Protein AF-A0A7S3IZ67-F1 (afdb_monomer_lite)

pLDDT: mean 87.19, std 11.13, range [41.91, 97.25]

Organism: NCBI:txid197538

Secondary structure (DSSP, 8-state):
---GGG----EEEEEEEEEETTEEEEEEEEEE-HHHHHHHHHHHHHHHHHHHHHIIIIITHHHHHHHHHHHHHHHHHHHHHHHHHHHHHTTSS-HHHHHHHHHHHHHHHHHHHS--

Radius of gyration: 34.88 Å; chains: 1; bounding box: 70×28×94 Å

InterPro domains:
  IPR003661 Signal transduction histidine kinase, dimerisation/phosphoacceptor domain [cd00082] (46-102)
  IPR036097 Signal transduction histidine kinase, dimerisation/phosphoacceptor domain superfamily [SSF47384] (39-71)

Foldseek 3Di:
DDDPVPQDWDWDWDWDWDQDPNDTDIDIDIGTCSVVVVVVVVVVVVVVVVVVCCCVVPVVVVVVVLVVVLVVVVVVLVVVLVVLVVCVVVVVDDPVVSVVVVVVSVVVNVVSVPPD

Sequence (116 aa):
MTDPSSLERYVRVEAKELKYLEQKRLMLQVIDVSDSIRYDESKEQNQMLSILNATVSHELRNPLNAITGQNVQKEGLYGKIQKLLAKLEAGESTVSEMVEAMKGLMGRLEESLKIQ

Structure (mmCIF, N/CA/C/O backbone):
data_AF-A0A7S3IZ67-F1
#
_entry.id   AF-A0A7S3IZ67-F1
#
loop_
_atom_site.group_PDB
_atom_site.id
_atom_site.type_symbol
_atom_site.label_atom_id
_atom_site.label_alt_id
_atom_site.label_comp_id
_atom_site.label_asym_id
_atom_site.label_entity_id
_atom_site.label_seq_id
_atom_site.pdbx_PDB_ins_code
_atom_site.Cartn_x
_atom_site.Cartn_y
_atom_site.Cartn_z
_atom_site.occupancy
_atom_site.B_iso_or_equiv
_atom_site.auth_seq_id
_atom_site.auth_comp_id
_atom_site.auth_asym_id
_atom_site.auth_atom_id
_atom_site.pdbx_PDB_model_num
ATOM 1 N N . MET A 1 1 ? -20.519 -17.759 2.910 1.00 41.91 1 MET A N 1
ATOM 2 C CA . MET A 1 1 ? -21.795 -17.669 3.648 1.00 41.91 1 MET A CA 1
ATOM 3 C C . MET A 1 1 ? -21.558 -18.275 5.014 1.00 41.91 1 MET A C 1
ATOM 5 O O . MET A 1 1 ? -21.478 -19.489 5.115 1.00 41.91 1 MET A O 1
ATOM 9 N N . THR A 1 2 ? -21.302 -17.442 6.016 1.00 49.97 2 THR A N 1
ATOM 10 C CA . THR A 1 2 ? -21.210 -17.861 7.418 1.00 49.97 2 THR A CA 1
ATOM 11 C C . THR A 1 2 ? -22.619 -18.095 7.957 1.00 49.97 2 THR A C 1
ATOM 13 O O . THR A 1 2 ? -23.539 -17.337 7.651 1.00 49.97 2 THR A O 1
ATOM 16 N N . ASP A 1 3 ? -22.788 -19.198 8.677 1.00 54.62 3 ASP A N 1
ATOM 17 C CA . ASP A 1 3 ? -24.041 -19.636 9.285 1.00 54.62 3 ASP A CA 1
ATOM 18 C C . ASP A 1 3 ? -24.579 -18.580 10.281 1.00 54.62 3 ASP A C 1
ATOM 20 O O . ASP A 1 3 ? -23.849 -18.194 11.196 1.00 54.62 3 ASP A O 1
ATOM 24 N N . PRO A 1 4 ? -25.832 -18.094 10.156 1.00 55.28 4 PRO A N 1
ATOM 25 C CA . PRO A 1 4 ? -26.403 -17.117 11.087 1.00 55.28 4 PRO A CA 1
ATOM 26 C C . PRO A 1 4 ? -26.457 -17.599 12.549 1.00 55.28 4 PRO A C 1
ATOM 28 O O . PRO A 1 4 ? -26.551 -16.766 13.452 1.00 55.28 4 PRO A O 1
ATOM 31 N N . SER A 1 5 ? -26.392 -18.916 12.801 1.00 56.31 5 SER A N 1
ATOM 32 C CA . SER A 1 5 ? -26.379 -19.493 14.157 1.00 56.31 5 SER A CA 1
ATOM 33 C C . SER A 1 5 ? -25.044 -19.389 14.902 1.00 56.31 5 SER A C 1
ATOM 35 O O . SER A 1 5 ? -25.015 -19.692 16.093 1.00 56.31 5 SER A O 1
ATOM 37 N N . SER A 1 6 ? -23.954 -18.944 14.265 1.00 62.66 6 SER A N 1
ATOM 38 C CA . SER A 1 6 ? -22.618 -18.893 14.886 1.00 62.66 6 SER A CA 1
ATOM 39 C C . SER A 1 6 ? -22.200 -17.501 15.369 1.00 62.66 6 SER A C 1
ATOM 41 O O . SER A 1 6 ? -21.006 -17.239 15.512 1.00 62.66 6 SER A O 1
ATOM 43 N N . LEU A 1 7 ? -23.144 -16.574 15.559 1.00 72.12 7 LEU A N 1
ATOM 44 C CA . LEU A 1 7 ? -22.794 -15.225 15.995 1.00 72.12 7 LEU A CA 1
ATOM 45 C C . LEU A 1 7 ? -22.346 -15.222 17.458 1.00 72.12 7 LEU A C 1
ATOM 47 O O . LEU A 1 7 ? -23.148 -15.457 18.365 1.00 72.12 7 LEU A O 1
ATOM 51 N N . GLU A 1 8 ? -21.066 -14.919 17.667 1.00 82.75 8 GLU A N 1
ATOM 52 C CA . GLU A 1 8 ? -20.505 -14.717 18.996 1.00 82.75 8 GLU A CA 1
ATOM 53 C C . GLU A 1 8 ? -21.273 -13.607 19.723 1.00 82.75 8 GLU A C 1
ATOM 55 O O . GLU A 1 8 ? -21.601 -12.559 19.155 1.00 82.75 8 GLU A O 1
ATOM 60 N N . ARG A 1 9 ? -21.617 -13.871 20.986 1.00 91.12 9 ARG A N 1
ATOM 61 C CA . ARG A 1 9 ? -22.279 -12.906 21.860 1.00 91.12 9 ARG A CA 1
ATOM 62 C C . ARG A 1 9 ? -21.353 -12.526 22.986 1.00 91.12 9 ARG A C 1
ATOM 64 O O . ARG A 1 9 ? -20.722 -13.383 23.601 1.00 91.12 9 ARG A O 1
ATOM 71 N N . TYR A 1 10 ? -21.356 -11.242 23.295 1.00 93.94 10 TYR A N 1
ATOM 72 C CA . TYR A 1 10 ? -20.487 -10.670 24.297 1.00 93.94 10 TYR A CA 1
ATOM 73 C C . TYR A 1 10 ? -21.313 -9.992 25.370 1.00 93.94 10 TYR A C 1
ATOM 75 O O . TYR A 1 10 ? -22.238 -9.220 25.107 1.00 93.94 10 TYR A O 1
ATOM 83 N N . VAL A 1 11 ? -20.940 -10.275 26.607 1.00 96.50 11 VAL A N 1
ATOM 84 C CA . VAL A 1 11 ? -21.589 -9.720 27.780 1.00 96.50 11 VAL A CA 1
ATOM 85 C C . VAL A 1 11 ? -20.518 -9.125 28.666 1.00 96.50 11 VAL A C 1
ATOM 87 O O . VAL A 1 11 ? -19.511 -9.763 28.968 1.00 96.50 11 VAL A O 1
ATOM 90 N N . ARG A 1 12 ? -20.756 -7.898 29.110 1.00 96.12 12 ARG A N 1
ATOM 91 C CA . ARG A 1 12 ? -19.940 -7.248 30.121 1.00 96.12 12 ARG A CA 1
ATOM 92 C C . ARG A 1 12 ? -20.619 -7.420 31.470 1.00 96.12 12 ARG A C 1
ATOM 94 O O . ARG A 1 12 ? -21.783 -7.054 31.640 1.00 96.12 12 ARG A O 1
ATOM 101 N N . VAL A 1 13 ? -19.878 -7.980 32.420 1.00 96.31 13 VAL A N 1
ATOM 102 C CA . VAL A 1 13 ? -20.329 -8.149 33.801 1.00 96.31 13 VAL A CA 1
ATOM 103 C C . VAL A 1 13 ? -19.643 -7.095 34.657 1.00 96.31 13 VAL A C 1
ATOM 105 O O . VAL A 1 13 ? -18.418 -7.021 34.690 1.00 96.31 13 VAL A O 1
ATOM 108 N N . GLU A 1 14 ? -20.432 -6.273 35.342 1.00 96.31 14 GLU A N 1
ATOM 109 C CA . GLU A 1 14 ? -19.933 -5.211 36.217 1.00 96.31 14 GLU A CA 1
ATOM 110 C C . GLU A 1 14 ? -20.498 -5.385 37.626 1.00 96.31 14 GLU A C 1
ATOM 112 O O . GLU A 1 14 ? -21.687 -5.644 37.805 1.00 96.31 14 GLU A O 1
ATOM 117 N N . ALA A 1 15 ? -19.656 -5.202 38.640 1.00 94.81 15 ALA A N 1
ATOM 118 C CA . ALA A 1 15 ? -20.079 -5.136 40.031 1.00 94.81 15 ALA A CA 1
ATOM 119 C C . ALA A 1 15 ? -19.948 -3.690 40.522 1.00 94.81 15 ALA A C 1
ATOM 121 O O . ALA A 1 15 ? -18.872 -3.100 40.434 1.00 94.81 15 ALA A O 1
ATOM 122 N N . LYS A 1 16 ? -21.038 -3.107 41.027 1.00 94.25 16 LYS A N 1
ATOM 123 C CA . LYS A 1 16 ? -21.076 -1.724 41.522 1.00 94.25 16 LYS A CA 1
ATOM 124 C C . LYS A 1 16 ? -21.621 -1.678 42.939 1.00 94.25 16 LYS A C 1
ATOM 126 O O . LYS A 1 16 ? -22.634 -2.304 43.242 1.00 94.25 16 LYS A O 1
ATOM 131 N N . GLU A 1 17 ? -20.969 -0.915 43.806 1.00 93.06 17 GLU A N 1
ATOM 132 C CA . GLU A 1 17 ? -21.524 -0.598 45.120 1.00 93.06 17 GLU A CA 1
ATOM 133 C C . GLU A 1 17 ? -22.557 0.524 44.962 1.00 93.06 17 GLU A C 1
ATOM 135 O O . GLU A 1 17 ? -22.266 1.585 44.412 1.00 93.06 17 GLU A O 1
ATOM 140 N N . LEU A 1 18 ? -23.774 0.288 45.441 1.00 91.19 18 LEU A N 1
ATOM 141 C CA . LEU A 1 18 ? -24.844 1.273 45.478 1.00 91.19 18 LEU A CA 1
ATOM 142 C C . LEU A 1 18 ? -25.211 1.584 46.921 1.00 91.19 18 LEU A C 1
ATOM 144 O O . LEU A 1 18 ? -25.387 0.684 47.742 1.00 91.19 18 LEU A O 1
ATOM 148 N N . LYS A 1 19 ? -25.388 2.871 47.217 1.00 88.69 19 LYS A N 1
ATOM 149 C CA . LYS A 1 19 ? -26.044 3.308 48.448 1.00 88.69 19 LYS A CA 1
ATOM 150 C C . LYS A 1 19 ? -27.540 3.419 48.191 1.00 88.69 19 LYS A C 1
ATOM 152 O O . LYS A 1 19 ? -27.969 4.254 47.401 1.00 88.69 19 LYS A O 1
ATOM 157 N N . TYR A 1 20 ? -28.326 2.596 48.874 1.00 81.50 20 TYR A N 1
ATOM 158 C CA . TYR A 1 20 ? -29.783 2.683 48.878 1.00 81.50 20 TYR A CA 1
ATOM 159 C C . TYR A 1 20 ? -30.254 2.779 50.327 1.00 81.50 20 TYR A C 1
ATOM 161 O O . TYR A 1 20 ? -29.978 1.874 51.111 1.00 81.50 20 TYR A O 1
ATOM 169 N N . LEU A 1 21 ? -30.928 3.880 50.682 1.00 80.31 21 LEU A N 1
ATOM 170 C CA . LEU A 1 21 ? -31.392 4.158 52.051 1.00 80.31 21 LEU A CA 1
ATOM 171 C C . LEU A 1 21 ? -30.270 4.014 53.102 1.00 80.31 21 LEU A C 1
ATOM 173 O O . LEU A 1 21 ? -30.399 3.262 54.061 1.00 80.31 21 LEU A O 1
ATOM 177 N N . GLU A 1 22 ? -29.131 4.674 52.866 1.00 84.44 22 GLU A N 1
ATOM 178 C CA . GLU A 1 22 ? -27.910 4.629 53.702 1.00 84.44 22 GLU A CA 1
ATOM 179 C C . GLU A 1 22 ? -27.233 3.252 53.861 1.00 84.44 22 GLU A C 1
ATOM 181 O O . GLU A 1 22 ? -26.141 3.158 54.420 1.00 84.44 22 GLU A O 1
ATOM 186 N N . GLN A 1 23 ? -27.796 2.190 53.283 1.00 86.38 23 GLN A N 1
ATOM 187 C CA . GLN A 1 23 ? -27.190 0.862 53.250 1.00 86.38 23 GLN A CA 1
ATOM 188 C C . GLN A 1 23 ? -26.349 0.674 51.985 1.00 86.38 23 GLN A C 1
ATOM 190 O O . GLN A 1 23 ? -26.784 0.991 50.874 1.00 86.38 23 GLN A O 1
ATOM 195 N N . LYS A 1 24 ? -25.150 0.108 52.149 1.00 90.50 24 LYS A N 1
ATOM 196 C CA . LYS A 1 24 ? -24.305 -0.341 51.037 1.00 90.50 24 LYS A CA 1
ATOM 197 C C . LYS A 1 24 ? -24.843 -1.659 50.487 1.00 90.50 24 LYS A C 1
ATOM 199 O O . LYS A 1 24 ? -25.016 -2.618 51.236 1.00 90.50 24 LYS A O 1
ATOM 204 N N . ARG A 1 25 ? -25.093 -1.715 49.183 1.00 91.50 25 ARG A N 1
ATOM 205 C CA . ARG A 1 25 ? -25.519 -2.918 48.462 1.00 91.50 25 ARG A CA 1
ATOM 206 C C . ARG A 1 25 ? -24.589 -3.167 47.286 1.00 91.50 25 ARG A C 1
ATOM 208 O O . ARG A 1 25 ? -24.173 -2.226 46.620 1.00 91.50 25 ARG A O 1
ATOM 215 N N . LEU A 1 26 ? -24.293 -4.433 47.016 1.00 91.94 26 LEU A N 1
ATOM 216 C CA . LEU A 1 26 ? -23.585 -4.835 45.807 1.00 91.94 26 LEU A CA 1
ATOM 217 C C . LEU A 1 26 ? -24.610 -5.083 44.696 1.00 91.94 26 LEU A C 1
ATOM 219 O O . LEU A 1 26 ? -25.499 -5.918 44.849 1.00 91.94 26 LEU A O 1
ATOM 223 N N . MET A 1 27 ? -24.492 -4.358 43.590 1.00 93.19 27 MET A N 1
ATOM 224 C CA . MET A 1 27 ? -25.248 -4.605 42.368 1.00 93.19 27 MET A CA 1
ATOM 225 C C . MET A 1 27 ? -24.360 -5.333 41.367 1.00 93.19 27 MET A C 1
ATOM 227 O O . MET A 1 27 ? -23.287 -4.847 41.021 1.00 93.19 27 MET A O 1
ATOM 231 N N . LEU A 1 28 ? -24.849 -6.463 40.866 1.00 95.62 28 LEU A N 1
ATOM 232 C CA . LEU A 1 28 ? -24.296 -7.128 39.693 1.00 95.62 28 LEU A CA 1
ATOM 233 C C . LEU A 1 28 ? -25.096 -6.694 38.464 1.00 95.62 28 LEU A C 1
ATOM 235 O O . LEU A 1 28 ? -26.318 -6.826 38.438 1.00 95.62 28 LEU A O 1
ATOM 239 N N . GLN A 1 29 ? -24.407 -6.155 37.466 1.00 96.00 29 GLN A N 1
ATOM 240 C CA . GLN A 1 29 ? -24.967 -5.773 36.176 1.00 96.00 29 GLN A CA 1
ATOM 241 C C . GLN A 1 29 ? -24.436 -6.716 35.102 1.00 96.00 29 GLN A C 1
ATOM 243 O O . GLN A 1 29 ? -23.243 -7.006 35.049 1.00 96.00 29 GLN A O 1
ATOM 248 N N . VAL A 1 30 ? -25.336 -7.171 34.239 1.00 96.38 30 VAL A N 1
ATOM 249 C CA . VAL A 1 30 ? -25.040 -8.033 33.096 1.00 96.38 30 VAL A CA 1
ATOM 250 C C . VAL A 1 30 ? -25.556 -7.295 31.870 1.00 96.38 30 VAL A C 1
ATOM 252 O O . VAL A 1 30 ? -26.758 -7.072 31.748 1.00 96.38 30 VAL A O 1
ATOM 255 N N . ILE A 1 31 ? -24.644 -6.829 31.021 1.00 96.44 31 ILE A N 1
ATOM 256 C CA . ILE A 1 31 ? -24.952 -5.914 29.919 1.00 96.44 31 ILE A CA 1
ATOM 257 C C . ILE A 1 31 ? -24.532 -6.585 28.615 1.00 96.44 31 ILE A C 1
ATOM 259 O O . ILE A 1 31 ? -23.362 -6.935 28.461 1.00 96.44 31 ILE A O 1
ATOM 263 N N . ASP A 1 32 ? -25.464 -6.749 27.678 1.00 95.31 32 ASP A N 1
ATOM 264 C CA . ASP A 1 32 ? -25.132 -7.168 26.315 1.00 95.31 32 ASP A CA 1
ATOM 265 C C . ASP A 1 32 ? -24.369 -6.036 25.617 1.00 95.31 32 ASP A C 1
ATOM 267 O O . ASP A 1 32 ? -24.837 -4.897 25.555 1.00 95.31 32 ASP A O 1
ATOM 271 N N . VAL A 1 33 ? -23.164 -6.343 25.145 1.00 96.25 33 VAL A N 1
ATOM 272 C CA . VAL A 1 33 ? -22.274 -5.397 24.455 1.00 96.25 33 VAL A CA 1
ATOM 273 C C . VAL A 1 33 ? -21.915 -5.878 23.049 1.00 96.25 33 VAL A C 1
ATOM 275 O O . VAL A 1 33 ? -21.007 -5.336 22.421 1.00 96.25 33 VAL A O 1
ATOM 278 N N . SER A 1 34 ? -22.642 -6.872 22.533 1.00 95.12 34 SER A N 1
ATOM 279 C CA . SER A 1 34 ? -22.333 -7.528 21.261 1.00 95.12 34 SER A CA 1
ATOM 280 C C . SER A 1 34 ? -22.354 -6.558 20.080 1.00 95.12 34 SER A C 1
ATOM 282 O O . SER A 1 34 ? -21.518 -6.652 19.187 1.00 95.12 34 SER A O 1
ATOM 284 N N . ASP A 1 35 ? -23.292 -5.609 20.056 1.00 93.69 35 ASP A N 1
ATOM 285 C CA . ASP A 1 35 ? -23.371 -4.598 18.991 1.00 93.69 35 ASP A CA 1
ATOM 286 C C . ASP A 1 35 ? -22.208 -3.609 19.038 1.00 93.69 35 ASP A C 1
ATOM 288 O O . ASP A 1 35 ? -21.683 -3.237 17.993 1.00 93.69 35 ASP A O 1
ATOM 292 N N . SER A 1 36 ? -21.780 -3.217 20.243 1.00 94.88 36 SER A N 1
ATOM 293 C CA . SER A 1 36 ? -20.653 -2.297 20.414 1.00 94.88 36 SER A CA 1
ATOM 294 C C . SER A 1 36 ? -19.363 -2.923 19.901 1.00 94.88 36 SER A C 1
ATOM 296 O O . SER A 1 36 ? -18.655 -2.294 19.128 1.00 94.88 36 SER A O 1
ATOM 298 N N . ILE A 1 37 ? -19.096 -4.177 20.280 1.00 94.25 37 ILE A N 1
ATOM 299 C CA . ILE A 1 37 ? -17.888 -4.892 19.850 1.00 94.25 37 ILE A CA 1
ATOM 300 C C . ILE A 1 37 ? -17.880 -5.069 18.333 1.00 94.25 37 ILE A C 1
ATOM 302 O O . ILE A 1 37 ? -16.905 -4.711 17.684 1.00 94.25 37 ILE A O 1
ATOM 306 N N . ARG A 1 38 ? -18.992 -5.517 17.741 1.00 92.81 38 ARG A N 1
ATOM 307 C CA . ARG A 1 38 ? -19.096 -5.675 16.280 1.00 92.81 38 ARG A CA 1
ATOM 308 C C . ARG A 1 38 ? -18.936 -4.356 15.531 1.00 92.81 38 ARG A C 1
ATOM 310 O O . ARG A 1 38 ? -18.373 -4.320 14.437 1.00 92.81 38 ARG A O 1
ATOM 317 N N . TYR A 1 39 ? -19.463 -3.272 16.093 1.00 94.50 39 TYR A N 1
ATOM 318 C CA . TYR A 1 39 ? -19.278 -1.945 15.526 1.00 94.50 39 TYR A CA 1
ATOM 319 C C . TYR A 1 39 ? -17.805 -1.528 15.565 1.00 94.50 39 TYR A C 1
ATOM 321 O O . TYR A 1 39 ? -17.289 -1.063 14.549 1.00 94.50 39 TYR A O 1
ATOM 329 N N . ASP A 1 40 ? -17.132 -1.728 16.698 1.00 95.50 40 ASP A N 1
ATOM 330 C CA . ASP A 1 40 ? -15.716 -1.404 16.858 1.00 95.50 40 ASP A CA 1
ATOM 331 C C . ASP A 1 40 ? -14.842 -2.240 15.911 1.00 95.50 40 ASP A C 1
ATOM 333 O O . ASP A 1 40 ? -14.031 -1.672 15.184 1.00 95.50 40 ASP A O 1
ATOM 337 N N . GLU A 1 41 ? -15.089 -3.547 15.792 1.00 94.00 41 GLU A N 1
ATOM 338 C CA . GLU A 1 41 ? -14.411 -4.425 14.825 1.00 94.00 41 GLU A CA 1
ATOM 339 C C . GLU A 1 41 ? -14.599 -3.949 13.379 1.00 94.00 41 GLU A C 1
ATOM 341 O O . GLU A 1 41 ? -13.639 -3.818 12.619 1.00 94.00 41 GLU A O 1
ATOM 346 N N . SER A 1 42 ? -15.841 -3.650 12.986 1.00 93.69 42 SER A N 1
ATOM 347 C CA . SER A 1 42 ? -16.153 -3.143 11.645 1.00 93.69 42 SER A CA 1
ATOM 348 C C . SER A 1 42 ? -15.470 -1.799 11.378 1.00 9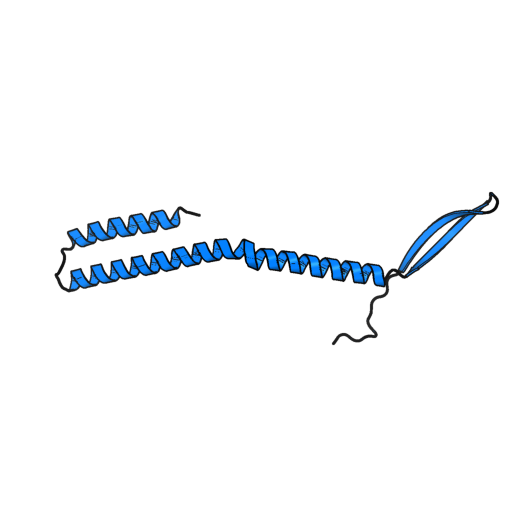3.69 42 SER A C 1
ATOM 350 O O . SER A 1 42 ? -14.951 -1.541 10.287 1.00 93.69 42 SER A O 1
ATOM 352 N N . LYS A 1 43 ? -15.423 -0.926 12.385 1.00 96.94 43 LYS A N 1
ATOM 353 C CA . LYS A 1 43 ? -14.743 0.365 12.303 1.00 96.94 43 LYS A CA 1
ATOM 354 C C . LYS A 1 43 ? -13.231 0.193 12.149 1.00 96.94 43 LYS A C 1
ATOM 356 O O . LYS A 1 43 ? -12.645 0.856 11.294 1.00 96.94 43 LYS A O 1
ATOM 361 N N . GLU A 1 44 ? -12.612 -0.694 12.922 1.00 96.62 44 GLU A N 1
ATOM 362 C CA . GLU A 1 44 ? -11.183 -1.010 12.825 1.00 96.62 44 GLU A CA 1
ATOM 363 C C . GLU A 1 44 ? -10.828 -1.596 11.457 1.00 96.62 44 GLU A C 1
ATOM 365 O O . GLU A 1 44 ? -9.872 -1.144 10.824 1.00 96.62 44 GLU A O 1
ATOM 370 N N . GLN A 1 45 ? -11.639 -2.527 10.945 1.00 96.44 45 GLN A N 1
ATOM 371 C CA . GLN A 1 45 ? -11.472 -3.080 9.599 1.00 96.44 45 GLN A CA 1
ATOM 372 C C . GLN A 1 45 ? -11.539 -1.988 8.527 1.00 96.44 45 GLN A C 1
ATOM 374 O O . GLN A 1 45 ? -10.677 -1.919 7.650 1.00 96.44 45 GLN A O 1
ATOM 379 N N . ASN A 1 46 ? -12.523 -1.091 8.611 1.00 96.44 46 ASN A N 1
ATOM 380 C CA . ASN A 1 46 ? -12.645 0.024 7.673 1.00 96.44 46 ASN A CA 1
ATOM 381 C C . ASN A 1 46 ? -11.455 0.986 7.756 1.00 96.44 46 ASN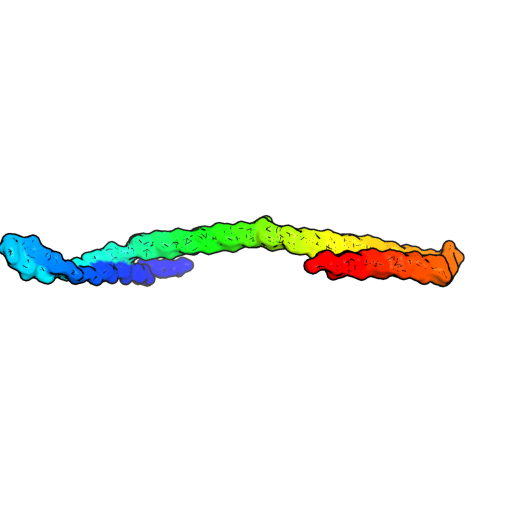 A C 1
ATOM 383 O O . ASN A 1 46 ? -10.950 1.446 6.729 1.00 96.44 46 ASN A O 1
ATOM 387 N N . GLN A 1 47 ? -10.967 1.270 8.962 1.00 97.25 47 GLN A N 1
ATOM 388 C CA . GLN A 1 47 ? -9.788 2.105 9.153 1.00 97.25 47 GLN A CA 1
ATOM 389 C C . GLN A 1 47 ? -8.532 1.444 8.570 1.00 97.25 47 GLN A C 1
ATOM 391 O O . GLN A 1 47 ? -7.759 2.103 7.872 1.00 97.25 47 GLN A O 1
ATOM 396 N N . MET A 1 48 ? -8.355 0.139 8.784 1.00 97.06 48 MET A N 1
ATOM 397 C CA . MET A 1 48 ? -7.261 -0.634 8.200 1.00 97.06 48 MET A CA 1
ATOM 398 C C . MET A 1 48 ? -7.304 -0.600 6.668 1.00 97.06 48 MET A C 1
ATOM 400 O O . MET A 1 48 ? -6.286 -0.324 6.033 1.00 97.06 48 MET A O 1
ATOM 404 N N . LEU A 1 49 ? -8.480 -0.808 6.067 1.00 96.88 49 LEU A N 1
ATOM 405 C CA . LEU A 1 49 ? -8.666 -0.708 4.616 1.00 96.88 49 LEU A CA 1
ATOM 406 C C . LEU A 1 49 ? -8.320 0.687 4.089 1.00 96.88 49 LEU A C 1
ATOM 408 O O . LEU A 1 49 ? -7.674 0.809 3.050 1.00 96.88 49 LEU A O 1
ATOM 412 N N . SER A 1 50 ? -8.701 1.742 4.812 1.00 96.75 50 SER A N 1
ATOM 413 C CA . SER A 1 50 ? -8.350 3.114 4.442 1.00 96.75 50 SER A CA 1
ATOM 414 C C . SER A 1 50 ? -6.837 3.335 4.429 1.00 96.75 50 SER A C 1
ATOM 416 O O . SER A 1 50 ? -6.327 3.971 3.508 1.00 96.75 50 SER A O 1
ATOM 418 N N . ILE A 1 51 ? -6.116 2.814 5.427 1.00 96.56 51 ILE A N 1
ATOM 419 C CA . ILE A 1 51 ? -4.653 2.921 5.498 1.00 96.56 51 ILE A CA 1
ATOM 420 C C . ILE A 1 51 ? -4.015 2.156 4.339 1.00 96.56 51 ILE A C 1
ATOM 422 O O . ILE A 1 51 ? -3.205 2.726 3.615 1.00 96.56 51 ILE A O 1
ATOM 426 N N . LEU A 1 52 ? -4.423 0.903 4.113 1.00 96.06 52 LEU A N 1
ATOM 427 C CA . LEU A 1 52 ? -3.916 0.091 3.003 1.00 96.06 52 LEU A CA 1
ATOM 428 C C . LEU A 1 52 ? -4.122 0.786 1.657 1.00 96.06 52 LEU A C 1
ATOM 430 O O . LEU A 1 52 ? -3.189 0.881 0.860 1.00 96.06 52 LEU A O 1
ATOM 434 N N . ASN A 1 53 ? -5.319 1.323 1.424 1.00 95.00 53 ASN A N 1
ATOM 435 C CA . ASN A 1 53 ? -5.621 2.056 0.202 1.00 95.00 53 ASN A CA 1
ATOM 436 C C . ASN A 1 53 ? -4.749 3.305 0.056 1.00 95.00 53 ASN A C 1
ATOM 438 O O . ASN A 1 53 ? -4.243 3.551 -1.039 1.00 95.00 53 ASN A O 1
ATOM 442 N N . ALA A 1 54 ? -4.534 4.070 1.130 1.00 95.31 54 ALA A N 1
ATOM 443 C CA . ALA A 1 54 ? -3.651 5.232 1.097 1.00 95.31 54 ALA A CA 1
ATOM 444 C C . ALA A 1 54 ? -2.201 4.830 0.777 1.00 95.31 54 ALA A C 1
ATOM 446 O O . ALA A 1 54 ? -1.578 5.415 -0.109 1.00 95.31 54 ALA A O 1
ATOM 447 N N . THR A 1 55 ? -1.689 3.779 1.421 1.00 95.69 55 THR A N 1
ATOM 448 C CA . THR A 1 55 ? -0.336 3.268 1.184 1.00 95.69 55 THR A CA 1
ATOM 449 C C . THR A 1 55 ? -0.160 2.790 -0.254 1.00 95.69 55 THR A C 1
ATOM 451 O O . THR A 1 55 ? 0.777 3.202 -0.930 1.00 95.69 55 THR A O 1
ATOM 454 N N . VAL A 1 56 ? -1.069 1.963 -0.769 1.00 92.75 56 VAL A N 1
ATOM 455 C CA . VAL A 1 56 ? -0.949 1.431 -2.135 1.00 92.75 56 VAL A CA 1
ATOM 456 C C . VAL A 1 56 ? -1.144 2.528 -3.184 1.00 92.75 56 VAL A C 1
ATOM 458 O O . VAL A 1 56 ? -0.412 2.568 -4.173 1.00 92.75 56 VAL A O 1
ATOM 461 N N . SER A 1 57 ? -2.088 3.446 -2.970 1.00 88.31 57 SER A N 1
ATOM 462 C CA . SER A 1 57 ? -2.442 4.456 -3.979 1.00 88.31 57 SER A CA 1
ATOM 463 C C . SER A 1 57 ? -1.485 5.645 -4.018 1.00 88.31 57 SER A C 1
ATOM 465 O O . SER A 1 57 ? -1.308 6.251 -5.079 1.00 88.31 57 SER A O 1
ATOM 467 N N . HIS A 1 58 ? -0.879 5.997 -2.883 1.00 88.44 58 HIS A N 1
ATOM 468 C CA . HIS A 1 58 ? -0.092 7.224 -2.753 1.00 88.44 58 HIS A CA 1
ATOM 469 C C . HIS A 1 58 ? 1.354 6.952 -2.359 1.00 88.44 58 HIS A C 1
ATOM 471 O O . HIS A 1 58 ? 2.259 7.407 -3.059 1.00 88.44 58 HIS A O 1
ATOM 477 N N . GLU A 1 59 ? 1.581 6.162 -1.313 1.00 92.75 59 GLU A N 1
ATOM 478 C CA . GLU A 1 59 ? 2.940 5.918 -0.820 1.00 92.75 59 GLU A CA 1
ATOM 479 C C . GLU A 1 59 ? 3.740 5.017 -1.761 1.00 92.75 59 GLU A C 1
ATOM 481 O O . GLU A 1 59 ? 4.892 5.314 -2.050 1.00 92.75 59 GLU A O 1
ATOM 486 N N . LEU A 1 60 ? 3.137 3.950 -2.301 1.00 95.06 60 LEU A N 1
ATOM 487 C CA . LEU A 1 60 ? 3.816 3.022 -3.213 1.00 95.06 60 LEU A CA 1
ATOM 488 C C . LEU A 1 60 ? 3.876 3.530 -4.654 1.00 95.06 60 LEU A C 1
ATOM 490 O O . LEU A 1 60 ? 4.791 3.174 -5.397 1.00 95.06 60 LEU A O 1
ATOM 494 N N . ARG A 1 61 ? 2.942 4.394 -5.063 1.00 92.25 61 ARG A N 1
ATOM 495 C CA . ARG A 1 61 ? 2.914 4.945 -6.425 1.00 92.25 61 ARG A CA 1
ATOM 496 C C . ARG A 1 61 ? 4.206 5.692 -6.767 1.00 92.25 61 ARG A C 1
ATOM 498 O O . ARG A 1 61 ? 4.724 5.538 -7.870 1.00 92.25 61 ARG A O 1
ATOM 505 N N . ASN A 1 62 ? 4.732 6.492 -5.842 1.00 86.31 62 ASN A N 1
ATOM 506 C CA . ASN A 1 62 ? 5.941 7.291 -6.058 1.00 86.31 62 ASN A CA 1
ATOM 507 C C . ASN A 1 62 ? 7.213 6.444 -6.261 1.00 86.31 62 ASN A C 1
ATOM 509 O O . ASN A 1 62 ? 7.859 6.613 -7.300 1.00 86.31 62 ASN A O 1
ATOM 513 N N . PRO A 1 63 ? 7.572 5.511 -5.360 1.00 92.62 63 PRO A N 1
ATOM 514 C CA . PRO A 1 63 ? 8.725 4.644 -5.562 1.00 92.62 63 PRO A CA 1
ATOM 515 C C . PRO A 1 63 ? 8.553 3.745 -6.793 1.00 92.62 63 PRO A C 1
ATOM 517 O O . PRO A 1 63 ? 9.504 3.587 -7.556 1.00 92.62 63 PRO A O 1
ATOM 520 N N . LEU A 1 64 ? 7.348 3.231 -7.074 1.00 91.62 64 LEU A N 1
ATOM 521 C CA . LEU A 1 64 ? 7.102 2.438 -8.288 1.00 91.62 64 LEU A CA 1
ATOM 522 C C . LEU A 1 64 ? 7.314 3.249 -9.573 1.00 91.62 64 LEU A C 1
ATOM 524 O O . LEU A 1 64 ? 7.930 2.759 -10.524 1.00 91.62 64 LEU A O 1
ATOM 528 N N . ASN A 1 65 ? 6.855 4.500 -9.604 1.00 90.25 65 ASN A N 1
ATOM 529 C CA . ASN A 1 65 ? 7.083 5.391 -10.739 1.00 90.25 65 ASN A CA 1
ATOM 530 C C . ASN A 1 65 ? 8.567 5.728 -10.912 1.00 90.25 65 ASN A C 1
ATOM 532 O O . ASN A 1 65 ? 9.039 5.788 -12.047 1.00 90.25 65 ASN A O 1
ATOM 536 N N . ALA A 1 66 ? 9.313 5.903 -9.818 1.00 89.31 66 ALA A N 1
ATOM 537 C CA . ALA A 1 66 ? 10.755 6.127 -9.875 1.00 89.31 66 ALA A CA 1
ATOM 538 C C . ALA A 1 66 ? 11.483 4.929 -10.508 1.00 89.31 66 ALA A C 1
ATOM 540 O O . ALA A 1 66 ? 12.264 5.110 -11.443 1.00 89.31 66 ALA A O 1
ATOM 541 N N . ILE A 1 67 ? 11.159 3.705 -10.077 1.00 90.94 67 ILE A N 1
ATOM 542 C CA . ILE A 1 67 ? 11.720 2.469 -10.649 1.00 90.94 67 ILE A CA 1
ATOM 543 C C . ILE A 1 67 ? 11.350 2.340 -12.132 1.00 90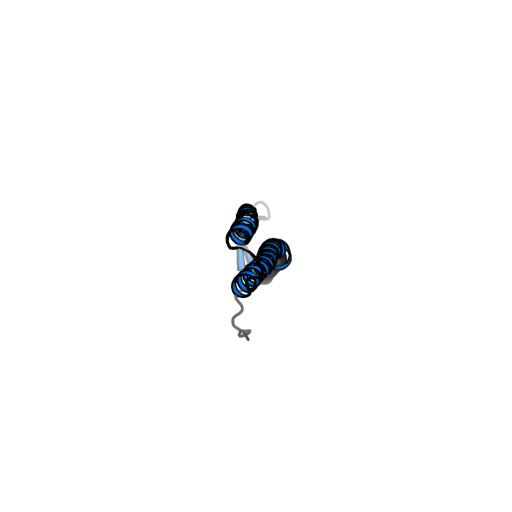.94 67 ILE A C 1
ATOM 545 O O . ILE A 1 67 ? 12.205 2.061 -12.972 1.00 90.94 67 ILE A O 1
ATOM 549 N N . THR A 1 68 ? 10.086 2.592 -12.475 1.00 93.44 68 THR A N 1
ATOM 550 C CA . THR A 1 68 ? 9.616 2.535 -13.866 1.00 93.44 68 THR A CA 1
ATOM 551 C C . THR A 1 68 ? 10.362 3.543 -14.742 1.00 93.44 68 THR A C 1
ATOM 553 O O . THR A 1 68 ? 10.839 3.194 -15.820 1.00 93.44 68 THR A O 1
ATOM 556 N N . GLY A 1 69 ? 10.539 4.777 -14.262 1.00 90.69 69 GLY A N 1
ATOM 557 C CA . GLY A 1 69 ? 11.309 5.808 -14.956 1.00 90.69 69 GLY A CA 1
ATOM 558 C C . GLY A 1 69 ? 12.772 5.414 -15.169 1.00 90.69 69 GLY A C 1
ATOM 559 O O . GLY A 1 69 ? 13.299 5.600 -16.267 1.00 90.69 69 GLY A O 1
ATOM 560 N N . GLN A 1 70 ? 13.418 4.813 -14.165 1.00 89.19 70 GLN A N 1
ATOM 561 C CA . GLN A 1 70 ? 14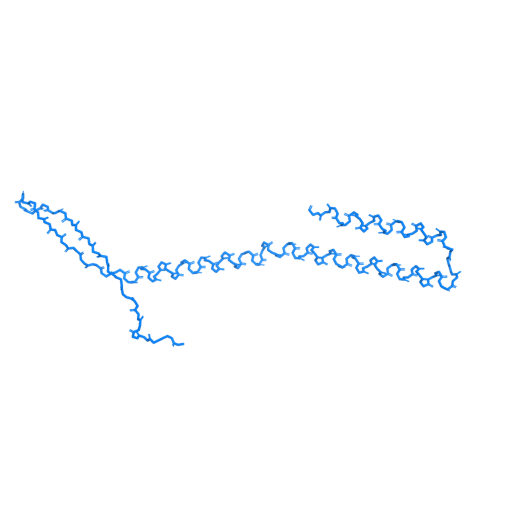.779 4.284 -14.302 1.00 89.19 70 GLN A CA 1
ATOM 562 C C . GLN A 1 70 ? 14.859 3.181 -15.367 1.00 89.19 70 GLN A C 1
ATOM 564 O O . GLN A 1 70 ? 15.793 3.175 -16.170 1.00 89.19 70 GLN A O 1
ATOM 569 N N . ASN A 1 71 ? 13.880 2.275 -15.419 1.00 90.38 71 ASN A N 1
ATOM 570 C CA . ASN A 1 71 ? 13.852 1.203 -16.416 1.00 90.38 71 ASN A CA 1
ATOM 571 C C . ASN A 1 71 ? 13.723 1.755 -17.842 1.00 90.38 71 ASN A C 1
ATOM 573 O O . ASN A 1 71 ? 14.507 1.374 -18.709 1.00 90.38 71 ASN A O 1
ATOM 577 N N . VAL A 1 72 ? 12.834 2.727 -18.065 1.00 92.06 72 VAL A N 1
ATOM 578 C CA . VAL A 1 72 ? 12.691 3.398 -19.371 1.00 92.06 72 VAL A CA 1
ATOM 579 C C . VAL A 1 72 ? 13.993 4.095 -19.790 1.00 92.06 72 VAL A C 1
ATOM 581 O O . VAL A 1 72 ? 14.408 4.021 -20.948 1.00 92.06 72 VAL A O 1
ATOM 584 N N . GLN A 1 73 ? 14.687 4.754 -18.855 1.00 89.06 73 GLN A N 1
ATOM 585 C CA . GLN A 1 73 ? 15.98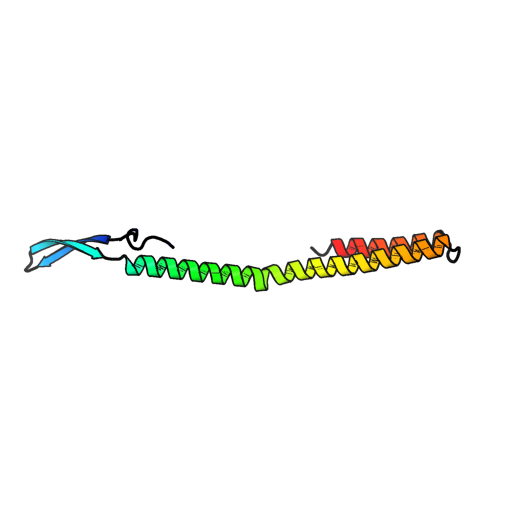8 5.368 -19.146 1.00 89.06 73 GLN A CA 1
ATOM 586 C C . GLN A 1 73 ? 17.040 4.322 -19.535 1.00 89.06 73 GLN A C 1
ATOM 588 O O . GLN A 1 73 ? 17.769 4.526 -20.510 1.00 89.06 73 GLN A O 1
ATOM 593 N N . LYS A 1 74 ? 17.101 3.196 -18.812 1.00 88.25 74 LYS A N 1
ATOM 594 C CA . LYS A 1 74 ? 18.015 2.084 -19.112 1.00 88.25 74 LYS A CA 1
ATOM 595 C C . LYS A 1 74 ? 17.749 1.489 -20.491 1.00 88.25 74 LYS A C 1
ATOM 597 O O . LYS A 1 74 ? 18.696 1.337 -21.257 1.00 88.25 74 LYS A O 1
ATOM 602 N N . GLU A 1 75 ? 16.491 1.245 -20.851 1.00 92.50 75 GLU A N 1
ATOM 603 C CA . GLU A 1 75 ? 16.113 0.787 -22.195 1.00 92.50 75 GLU A CA 1
ATOM 604 C C . GLU A 1 75 ? 16.619 1.743 -23.285 1.00 92.50 75 GLU A C 1
ATOM 606 O O . GLU A 1 75 ? 17.227 1.315 -24.269 1.00 92.50 75 GLU A O 1
ATOM 611 N N . GLY A 1 76 ? 16.464 3.055 -23.078 1.00 90.81 76 GLY A N 1
ATOM 612 C CA . GLY A 1 76 ? 16.994 4.065 -23.992 1.00 90.81 76 GLY A CA 1
ATOM 613 C C . GLY A 1 76 ? 18.524 4.045 -24.111 1.00 90.81 76 GLY A C 1
ATOM 614 O O . GLY A 1 76 ? 19.063 4.249 -25.204 1.00 90.81 76 GLY A O 1
ATOM 615 N N . LEU A 1 77 ? 19.242 3.791 -23.013 1.00 88.19 77 LEU A N 1
ATOM 616 C CA . LEU A 1 77 ? 20.703 3.653 -23.017 1.00 88.19 77 LEU A CA 1
ATOM 617 C C . LEU A 1 77 ? 21.143 2.372 -23.736 1.00 88.19 77 LEU A C 1
ATOM 619 O O . LEU A 1 77 ? 22.042 2.437 -24.574 1.00 88.19 77 LEU A O 1
ATOM 623 N N . TYR A 1 78 ? 20.472 1.243 -23.500 1.00 88.88 78 TYR A N 1
ATOM 624 C CA . TYR A 1 78 ? 20.743 -0.010 -24.209 1.00 88.88 78 TYR A CA 1
ATOM 625 C C . TYR A 1 78 ? 20.516 0.126 -25.717 1.00 88.88 78 TYR A C 1
ATOM 627 O O . TYR A 1 78 ? 21.367 -0.293 -26.502 1.00 88.88 78 TYR A O 1
ATOM 635 N N . GLY A 1 79 ? 19.451 0.812 -26.140 1.00 92.12 79 GLY A N 1
ATOM 636 C CA . GLY A 1 79 ? 19.220 1.104 -27.557 1.00 92.12 79 GLY A CA 1
ATOM 637 C C . GLY A 1 79 ? 20.323 1.970 -28.186 1.00 92.12 79 GLY A C 1
ATOM 638 O O . GLY A 1 79 ? 20.689 1.768 -29.344 1.00 92.12 79 GLY A O 1
ATOM 639 N N . LYS A 1 80 ? 20.906 2.918 -27.437 1.00 89.94 80 LYS A N 1
ATOM 640 C CA . LYS A 1 80 ? 22.066 3.701 -27.908 1.00 89.94 80 LYS A CA 1
ATOM 641 C C . LYS A 1 80 ? 23.316 2.837 -28.051 1.00 89.94 80 LYS A C 1
ATOM 643 O O . LYS A 1 80 ? 24.015 2.972 -29.050 1.00 89.94 80 LYS A O 1
ATOM 648 N N . ILE A 1 81 ? 23.568 1.945 -27.093 1.00 87.56 81 ILE A N 1
ATOM 649 C CA . ILE A 1 81 ? 24.689 0.998 -27.147 1.00 87.56 81 ILE A CA 1
ATOM 650 C C . ILE A 1 81 ? 24.564 0.093 -28.379 1.00 87.56 81 ILE A C 1
ATOM 652 O O . ILE A 1 81 ? 25.520 -0.028 -29.138 1.00 87.56 81 ILE A O 1
ATOM 656 N N . GLN A 1 82 ? 23.377 -0.465 -28.635 1.00 90.75 82 GLN A N 1
ATOM 657 C CA . GLN A 1 82 ? 23.124 -1.294 -29.820 1.00 90.75 82 GLN A CA 1
ATOM 658 C C . GLN A 1 82 ? 23.395 -0.545 -31.130 1.00 90.75 82 GLN A C 1
ATOM 660 O O . GLN A 1 82 ? 24.034 -1.085 -32.028 1.00 90.75 82 GLN A O 1
ATOM 665 N N . LYS A 1 83 ? 22.969 0.721 -31.239 1.00 89.94 83 LYS A N 1
ATOM 666 C CA . LYS A 1 83 ? 23.244 1.545 -32.429 1.00 89.94 83 LYS A CA 1
ATOM 667 C C . LYS A 1 83 ? 24.736 1.805 -32.636 1.00 89.94 83 LYS A C 1
ATOM 669 O O . LYS A 1 83 ? 25.182 1.836 -33.776 1.00 89.94 83 LYS A O 1
ATOM 674 N N . LEU A 1 84 ? 25.494 2.021 -31.560 1.00 88.06 84 LEU A N 1
ATOM 675 C CA . LEU A 1 84 ? 26.946 2.207 -31.648 1.00 88.06 84 LEU A CA 1
ATOM 676 C C . LEU A 1 84 ? 27.648 0.925 -32.108 1.00 88.06 84 LEU A C 1
ATOM 678 O O . LEU A 1 84 ? 28.518 1.000 -32.969 1.00 88.06 84 LEU A O 1
ATOM 682 N N . LEU A 1 85 ? 27.227 -0.234 -31.593 1.00 87.00 85 LEU A N 1
ATOM 683 C CA . LEU A 1 85 ? 27.742 -1.536 -32.028 1.00 87.00 85 LEU A CA 1
ATOM 684 C C . LEU A 1 85 ? 27.474 -1.779 -33.517 1.00 87.00 85 LEU A C 1
ATOM 686 O O . LEU A 1 85 ? 28.402 -2.095 -34.253 1.00 87.00 85 LEU A O 1
ATOM 690 N N . ALA A 1 86 ? 26.248 -1.527 -33.980 1.00 89.75 86 ALA A N 1
ATOM 691 C CA . ALA A 1 86 ? 25.896 -1.684 -35.391 1.00 89.75 86 ALA A CA 1
ATOM 692 C C . ALA A 1 86 ? 26.727 -0.771 -36.315 1.00 89.75 86 ALA A C 1
ATOM 694 O O . ALA A 1 86 ? 27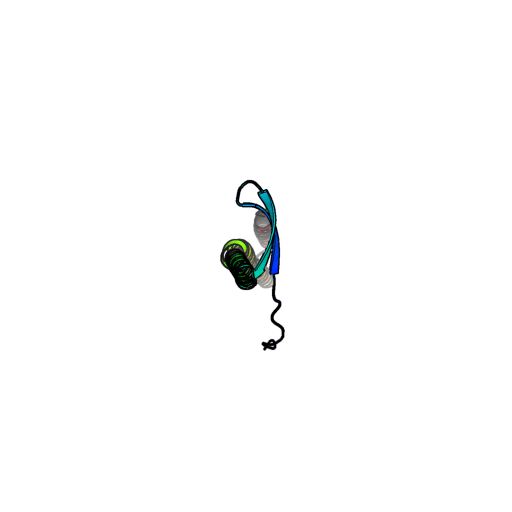.160 -1.196 -37.383 1.00 89.75 86 ALA A O 1
ATOM 695 N N . LYS A 1 87 ? 26.997 0.475 -35.898 1.00 89.56 87 LYS A N 1
ATOM 696 C CA . LYS A 1 87 ? 27.873 1.396 -36.647 1.00 89.56 87 LYS A CA 1
ATOM 697 C C . LYS A 1 87 ? 29.318 0.912 -36.721 1.00 89.56 87 LYS A C 1
ATOM 699 O O . LYS A 1 87 ? 29.965 1.109 -37.746 1.00 89.56 87 LYS A O 1
ATOM 704 N N . LEU A 1 88 ? 29.824 0.300 -35.648 1.00 86.50 88 LEU A N 1
ATOM 705 C CA . LEU A 1 88 ? 31.161 -0.290 -35.644 1.00 86.50 88 LEU A CA 1
ATOM 706 C C . LEU A 1 88 ? 31.230 -1.478 -36.612 1.00 86.50 88 LEU A C 1
ATOM 708 O O . LEU A 1 88 ? 32.156 -1.554 -37.414 1.00 86.50 88 LEU A O 1
ATOM 712 N N . GLU A 1 89 ? 30.242 -2.374 -36.565 1.00 88.62 89 GLU A N 1
ATOM 713 C CA . GLU A 1 89 ? 30.151 -3.531 -37.468 1.00 88.62 89 GLU A CA 1
ATOM 714 C C . GLU A 1 89 ? 30.058 -3.108 -38.940 1.00 88.62 89 GLU A C 1
ATOM 716 O O . GLU A 1 89 ? 30.653 -3.745 -39.807 1.00 88.62 89 GLU A O 1
ATOM 721 N N . ALA A 1 90 ? 29.368 -1.999 -39.220 1.00 90.44 90 ALA A N 1
ATOM 722 C CA . ALA A 1 90 ? 29.265 -1.411 -40.553 1.00 90.44 90 ALA A CA 1
ATOM 723 C C . ALA A 1 90 ? 30.530 -0.647 -41.006 1.00 90.44 90 ALA A C 1
ATOM 725 O O . ALA A 1 90 ? 30.597 -0.210 -42.153 1.00 90.44 90 ALA A O 1
ATOM 726 N N . GLY A 1 91 ? 31.528 -0.463 -40.132 1.00 88.25 91 GLY A N 1
ATOM 727 C CA . GLY A 1 91 ? 32.739 0.312 -40.425 1.00 88.25 91 GLY A CA 1
ATOM 728 C C . GLY A 1 91 ? 32.523 1.830 -40.499 1.00 88.25 91 GLY A C 1
ATOM 729 O O . GLY A 1 91 ? 33.391 2.550 -40.985 1.00 88.25 91 GLY A O 1
ATOM 730 N N . GLU A 1 92 ? 31.383 2.331 -40.013 1.00 86.06 92 GLU A N 1
ATOM 731 C CA . GLU A 1 92 ? 31.003 3.753 -40.038 1.00 86.06 92 GLU A CA 1
ATOM 732 C C . GLU A 1 92 ? 31.593 4.564 -38.870 1.00 86.06 92 GLU A C 1
ATOM 734 O O . GLU A 1 92 ? 31.398 5.777 -38.789 1.00 86.06 92 GLU A O 1
ATOM 739 N N . SER A 1 93 ? 32.280 3.909 -37.930 1.00 81.50 93 SER A N 1
ATOM 740 C CA . SER A 1 93 ? 32.942 4.547 -36.789 1.00 81.50 93 SER A CA 1
ATOM 741 C C . SER A 1 93 ? 34.163 3.741 -36.355 1.00 81.50 93 SER A C 1
ATOM 743 O O . SER A 1 93 ? 34.247 2.536 -36.595 1.00 81.50 93 SER A O 1
ATOM 745 N N . THR A 1 94 ? 35.127 4.400 -35.712 1.00 85.25 94 THR A N 1
ATOM 746 C CA . THR A 1 94 ? 36.323 3.731 -35.188 1.00 85.25 94 THR A CA 1
ATOM 747 C C . THR A 1 94 ? 36.092 3.163 -33.787 1.00 85.25 94 THR A C 1
ATOM 749 O O . THR A 1 94 ? 35.295 3.673 -32.997 1.00 85.25 94 THR A O 1
ATOM 752 N N . VAL A 1 95 ? 36.867 2.136 -33.422 1.00 82.00 95 VAL A N 1
ATOM 753 C CA . VAL A 1 95 ? 36.853 1.566 -32.061 1.00 82.00 95 VAL A CA 1
ATOM 754 C C . VAL A 1 95 ? 37.123 2.644 -30.998 1.00 82.00 95 VAL A C 1
ATOM 756 O O . VAL A 1 95 ? 36.489 2.639 -29.946 1.00 82.00 95 VAL A O 1
ATOM 759 N N . SER A 1 96 ? 38.015 3.604 -31.272 1.00 84.81 96 SER A N 1
ATOM 760 C CA . SER A 1 96 ? 38.342 4.690 -30.334 1.00 84.81 96 SER A CA 1
ATOM 761 C C . SER A 1 96 ? 37.157 5.628 -30.086 1.00 84.81 96 SER A C 1
ATOM 763 O O . SER A 1 96 ? 36.912 6.013 -28.945 1.00 84.81 96 SER A O 1
ATOM 765 N N . GLU A 1 97 ? 36.399 5.978 -31.128 1.00 83.69 97 GLU A N 1
ATOM 766 C CA . GLU A 1 97 ? 35.200 6.822 -31.007 1.00 83.69 97 GLU A CA 1
ATOM 767 C C . GLU A 1 97 ? 34.098 6.112 -30.214 1.00 83.69 97 GLU A C 1
ATOM 769 O O . GLU A 1 97 ? 33.438 6.715 -29.365 1.00 83.69 97 GLU A O 1
ATOM 774 N N . MET A 1 98 ? 33.935 4.807 -30.443 1.00 82.94 98 MET A N 1
ATOM 775 C CA . MET A 1 98 ? 32.977 3.987 -29.711 1.00 82.94 98 MET A CA 1
ATOM 776 C C . MET A 1 98 ? 33.338 3.862 -28.227 1.00 82.94 98 MET A C 1
ATOM 778 O O . MET A 1 98 ? 32.452 3.971 -27.379 1.00 82.94 98 MET A O 1
ATOM 782 N N . VAL A 1 99 ? 34.615 3.643 -27.898 1.00 85.00 99 VAL A N 1
ATOM 783 C CA . VAL A 1 99 ? 35.078 3.521 -26.506 1.00 85.00 99 VAL A CA 1
ATOM 784 C C . VAL A 1 99 ? 34.806 4.806 -25.723 1.00 85.00 99 VAL A C 1
ATOM 786 O O . VAL A 1 99 ? 34.310 4.736 -24.597 1.00 85.00 99 VAL A O 1
ATOM 789 N N . GLU A 1 100 ? 35.048 5.978 -26.312 1.00 87.94 100 GLU A N 1
ATOM 790 C CA . GLU A 1 100 ? 34.737 7.258 -25.663 1.00 87.94 100 GLU A CA 1
ATOM 791 C C . GLU A 1 100 ? 33.225 7.479 -25.501 1.00 87.94 100 GLU A C 1
ATOM 793 O O . GLU A 1 100 ? 32.759 7.872 -24.427 1.00 87.94 100 GLU A O 1
ATOM 798 N N . ALA A 1 101 ? 32.423 7.127 -26.511 1.00 85.94 101 ALA A N 1
ATOM 799 C CA . ALA A 1 101 ? 30.966 7.183 -26.403 1.00 85.94 101 ALA A CA 1
ATOM 800 C C . ALA A 1 101 ? 30.417 6.223 -25.325 1.00 85.94 101 ALA A C 1
ATOM 802 O O . ALA A 1 101 ? 29.502 6.582 -24.578 1.00 85.94 101 ALA A O 1
ATOM 803 N N . MET A 1 102 ? 30.989 5.021 -25.200 1.00 84.12 102 MET A N 1
ATOM 804 C CA . MET A 1 102 ? 30.619 4.042 -24.174 1.00 84.12 102 MET A CA 1
ATOM 805 C C . MET A 1 102 ? 30.978 4.506 -22.766 1.00 84.12 102 MET A C 1
ATOM 807 O O . MET A 1 102 ? 30.145 4.368 -21.872 1.00 84.12 102 MET A O 1
ATOM 811 N N . LYS A 1 103 ? 32.160 5.102 -22.555 1.00 87.31 103 LYS A N 1
ATOM 812 C CA . LYS A 1 103 ? 32.533 5.683 -21.253 1.00 87.31 103 LYS A CA 1
ATOM 813 C C . LYS A 1 103 ? 31.518 6.734 -20.801 1.00 87.31 103 LYS A C 1
ATOM 815 O O . LYS A 1 103 ? 31.067 6.697 -19.658 1.00 87.31 103 LYS A O 1
ATOM 820 N N . GLY A 1 104 ? 31.090 7.612 -21.711 1.00 86.56 104 GLY A N 1
ATOM 821 C CA . GLY A 1 104 ? 30.061 8.615 -21.421 1.00 86.56 104 GLY A CA 1
ATOM 822 C C . GLY A 1 104 ? 28.692 8.008 -21.089 1.00 86.56 104 GLY A C 1
ATOM 823 O O . GLY A 1 104 ? 27.997 8.493 -20.198 1.00 86.56 104 GLY A O 1
ATOM 824 N N . LEU A 1 105 ? 28.293 6.929 -21.771 1.00 85.38 105 LEU A N 1
ATOM 825 C CA . LEU A 1 105 ? 27.042 6.224 -21.471 1.00 85.38 105 LEU A CA 1
ATOM 826 C C . LEU A 1 105 ? 27.104 5.475 -20.134 1.00 85.38 105 LEU A C 1
ATOM 828 O O . LEU A 1 105 ? 26.127 5.524 -19.389 1.00 85.38 105 LEU A O 1
ATOM 832 N N . MET A 1 106 ? 28.235 4.840 -19.809 1.00 82.38 106 MET A N 1
ATOM 833 C CA . MET A 1 106 ? 28.436 4.164 -18.523 1.00 82.38 106 MET A CA 1
ATOM 834 C C . MET A 1 106 ? 28.414 5.146 -17.353 1.00 82.38 106 MET A C 1
ATOM 836 O O . MET A 1 106 ? 27.722 4.877 -16.377 1.00 82.38 106 MET A O 1
ATOM 840 N N . GLY A 1 107 ? 29.050 6.318 -17.476 1.00 84.75 107 GLY A N 1
ATOM 841 C CA . GLY A 1 107 ? 28.998 7.347 -16.430 1.00 84.75 107 GLY A CA 1
ATOM 842 C C . GLY A 1 107 ? 27.567 7.800 -16.112 1.00 84.75 107 GLY A C 1
ATOM 843 O O . GLY A 1 107 ? 27.181 7.894 -14.950 1.00 84.75 107 GLY A O 1
ATOM 844 N N . ARG A 1 108 ? 26.723 7.974 -17.138 1.00 82.19 108 ARG A N 1
ATOM 845 C CA . ARG A 1 108 ? 25.296 8.314 -16.954 1.00 82.19 108 ARG A CA 1
ATOM 846 C C . ARG A 1 108 ? 24.492 7.174 -16.324 1.00 82.19 108 ARG A C 1
ATOM 848 O O . ARG A 1 108 ? 23.525 7.422 -15.608 1.00 82.19 108 ARG A O 1
ATOM 855 N N . LEU A 1 109 ? 24.876 5.929 -16.599 1.00 78.81 109 LEU A N 1
ATOM 856 C CA . LEU A 1 109 ? 24.259 4.738 -16.019 1.00 78.81 109 LEU A CA 1
ATOM 857 C C . LEU A 1 109 ? 24.619 4.613 -14.529 1.00 78.81 109 LEU A C 1
ATOM 859 O O . LEU A 1 109 ? 23.743 4.338 -13.713 1.00 78.81 109 LEU A O 1
ATOM 863 N N . GLU A 1 110 ? 25.867 4.900 -14.161 1.00 80.75 110 GLU A N 1
ATOM 864 C CA . GLU A 1 110 ? 26.333 4.936 -12.770 1.00 80.75 110 GLU A CA 1
ATOM 865 C C . GLU A 1 110 ? 25.691 6.066 -11.956 1.00 80.75 110 GLU A C 1
ATOM 867 O O . GLU A 1 110 ? 25.294 5.850 -10.812 1.00 80.75 110 GLU A O 1
ATOM 872 N N . GLU A 1 111 ? 25.524 7.259 -12.531 1.00 78.69 111 GLU A N 1
ATOM 873 C CA . GLU A 1 111 ? 24.807 8.362 -11.875 1.00 78.69 111 GLU A CA 1
ATOM 874 C C . GLU A 1 111 ? 23.340 8.012 -11.601 1.00 78.69 111 GLU A C 1
ATOM 876 O O . GLU A 1 111 ? 22.824 8.318 -10.526 1.00 78.69 111 GLU A O 1
ATOM 881 N N . SER A 1 112 ? 22.684 7.295 -12.521 1.00 68.75 112 SER A N 1
ATOM 882 C CA . SER A 1 112 ? 21.295 6.852 -12.336 1.00 68.75 112 SER A CA 1
ATOM 883 C C . SER A 1 112 ? 21.110 5.847 -11.189 1.00 68.75 112 SER A C 1
ATOM 885 O O . SER A 1 112 ? 19.999 5.698 -10.686 1.00 68.75 112 SER A O 1
ATOM 887 N N . LEU A 1 113 ? 22.189 5.184 -10.751 1.00 66.75 113 LEU A N 1
ATOM 888 C CA . LEU A 1 113 ? 22.190 4.233 -9.633 1.00 66.75 113 LEU A CA 1
ATOM 889 C C . LEU A 1 113 ? 22.410 4.905 -8.267 1.00 66.75 113 LEU A C 1
ATOM 891 O O . LEU A 1 113 ? 22.088 4.300 -7.251 1.00 66.75 113 LEU A O 1
ATOM 895 N N . LYS A 1 114 ? 22.946 6.134 -8.225 1.00 67.81 114 LYS A N 1
ATOM 896 C CA . LYS A 1 114 ? 23.248 6.860 -6.973 1.00 67.81 114 LYS A CA 1
ATOM 897 C C . LYS A 1 114 ? 22.054 7.625 -6.394 1.00 67.81 114 LYS A C 1
ATOM 899 O O . LYS A 1 114 ? 22.143 8.115 -5.275 1.00 67.81 114 LYS A O 1
ATOM 904 N N . ILE A 1 115 ? 20.960 7.750 -7.145 1.00 57.25 115 ILE A N 1
ATOM 905 C CA . ILE A 1 115 ? 19.714 8.372 -6.684 1.00 57.25 115 ILE A CA 1
ATOM 906 C C . ILE A 1 115 ? 18.834 7.266 -6.079 1.00 57.25 115 ILE A C 1
ATOM 908 O O . ILE A 1 115 ? 17.889 6.792 -6.713 1.00 57.25 115 ILE A O 1
ATOM 912 N N . GLN A 1 116 ? 19.206 6.807 -4.884 1.00 49.16 116 GLN A N 1
ATOM 913 C CA . GLN A 1 116 ? 18.391 5.989 -3.981 1.00 49.16 116 GLN A CA 1
ATOM 914 C C . GLN A 1 116 ? 18.540 6.525 -2.562 1.00 49.16 116 GLN A C 1
ATOM 916 O O . GLN A 1 116 ? 19.688 6.845 -2.183 1.00 49.16 116 GLN A O 1
#